Protein AF-A0A8H6ZJ06-F1 (afdb_monomer_lite)

Radius of gyration: 18.78 Å; chains: 1; bounding box: 50×50×38 Å

Organism: Pleurotus ostreatus (NCBI:txid5322)

Foldseek 3Di:
DDDDPVNVVVVVVVVVVVCVVVVVVVVVVVVVVVVCVVQCVVVVLVVLLVVVQVVDPDRDPVVSCVVSVCVN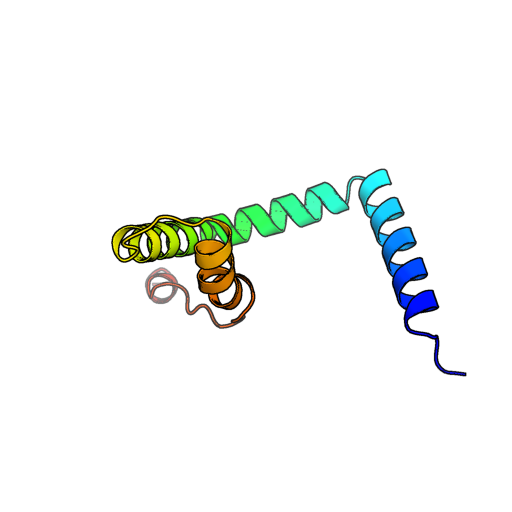PDDPPRDRPPPPVPPPD

Secondary structure (DSSP, 8-state):
-PPPHHHHHHHHHHHHHHHHHTTHHHHHHHHHHHHHHHTTHHHHHHHHHHHHHHT-SS--HHHHHHHHHHHHHS-S-----GGGGSS--

InterPro domains:
  IPR018783 Transcription factor, enhancer of yellow 2 [PF10163] (13-74)
  IPR018783 Transcription factor, enhancer of yellow 2 [PTHR12514] (6-74)
  IPR038212 Transcription factor EnY2 superfamily [G3DSA:1.10.246.140] (5-78)

Structure (mmCIF, N/CA/C/O backbone):
data_AF-A0A8H6ZJ06-F1
#
_entry.id   AF-A0A8H6ZJ06-F1
#
loop_
_atom_site.group_PDB
_atom_site.id
_atom_site.type_symbol
_atom_site.label_atom_id
_atom_site.label_alt_id
_atom_site.label_comp_id
_atom_site.label_asym_id
_atom_site.label_entity_id
_atom_site.label_seq_id
_atom_site.pdbx_PDB_ins_code
_atom_site.Cartn_x
_atom_site.Cartn_y
_atom_site.Cartn_z
_atom_site.occupancy
_atom_site.B_iso_or_equiv
_atom_site.auth_seq_id
_atom_site.auth_comp_id
_atom_site.auth_asym_id
_atom_site.auth_atom_id
_atom_site.pdbx_PDB_model_num
ATOM 1 N N . MET A 1 1 ? 34.273 8.881 -0.786 1.00 53.84 1 MET A N 1
ATOM 2 C CA . MET A 1 1 ? 33.303 9.945 -0.454 1.00 53.84 1 MET A CA 1
ATOM 3 C C . MET A 1 1 ? 31.941 9.271 -0.374 1.00 53.84 1 MET A C 1
ATOM 5 O O . MET A 1 1 ? 31.591 8.624 -1.355 1.00 53.84 1 MET A O 1
ATOM 9 N N . PRO A 1 2 ? 31.244 9.262 0.773 1.00 63.62 2 PRO A N 1
ATOM 10 C CA . PRO A 1 2 ? 29.899 8.700 0.830 1.00 63.62 2 PRO A CA 1
ATOM 11 C C . PRO A 1 2 ? 28.951 9.596 0.026 1.00 63.62 2 PRO A C 1
ATOM 13 O O . PRO A 1 2 ? 29.029 10.818 0.135 1.00 63.62 2 PRO A O 1
ATOM 16 N N . LEU A 1 3 ? 28.099 8.983 -0.795 1.00 67.62 3 LEU A N 1
ATOM 17 C CA . LEU A 1 3 ? 27.029 9.681 -1.511 1.00 67.62 3 LEU A CA 1
ATOM 18 C C . LEU A 1 3 ? 26.126 10.386 -0.493 1.00 67.62 3 LEU A C 1
ATOM 20 O O . LEU A 1 3 ? 25.793 9.803 0.546 1.00 67.62 3 LEU A O 1
ATOM 24 N N . SER A 1 4 ? 25.754 11.638 -0.762 1.00 81.62 4 SER A N 1
ATOM 25 C CA . SER A 1 4 ? 24.836 12.356 0.118 1.00 81.62 4 SER A CA 1
ATOM 26 C C . SER A 1 4 ? 23.430 11.743 0.023 1.00 81.62 4 SER A C 1
ATOM 28 O O . SER A 1 4 ? 23.081 11.078 -0.955 1.00 81.62 4 SER A O 1
ATOM 30 N N . LYS A 1 5 ? 22.589 11.951 1.044 1.00 78.19 5 LYS A N 1
ATOM 31 C CA . LYS A 1 5 ? 21.181 11.510 0.992 1.00 78.19 5 LYS A CA 1
ATOM 32 C C . LYS A 1 5 ? 20.427 12.130 -0.190 1.00 78.19 5 LYS A C 1
ATOM 34 O O . LYS A 1 5 ? 19.531 11.494 -0.731 1.00 78.19 5 LYS A O 1
ATOM 39 N N . GLU A 1 6 ? 20.790 13.346 -0.582 1.00 81.06 6 GLU A N 1
ATOM 40 C CA . GLU A 1 6 ? 20.184 14.049 -1.714 1.00 81.06 6 GLU A CA 1
ATOM 41 C C . GLU A 1 6 ? 20.568 13.391 -3.043 1.00 81.06 6 GLU A C 1
ATOM 43 O O . GLU A 1 6 ? 19.691 13.126 -3.864 1.00 81.06 6 GLU A O 1
ATOM 48 N N . ASP A 1 7 ? 21.833 12.997 -3.208 1.00 84.25 7 ASP A N 1
ATOM 49 C CA . ASP A 1 7 ? 22.287 12.256 -4.395 1.00 84.25 7 ASP A CA 1
ATOM 50 C C . ASP A 1 7 ? 21.587 10.894 -4.504 1.00 84.25 7 ASP A C 1
ATOM 52 O O . ASP A 1 7 ? 21.146 10.491 -5.579 1.00 84.25 7 ASP A O 1
ATOM 56 N N . MET A 1 8 ? 21.416 10.201 -3.373 1.00 83.06 8 MET A N 1
ATOM 57 C CA . MET A 1 8 ? 20.691 8.928 -3.317 1.00 83.06 8 MET A CA 1
ATOM 58 C C . MET A 1 8 ? 19.209 9.081 -3.677 1.00 83.06 8 MET A C 1
ATOM 60 O O . MET A 1 8 ? 18.663 8.234 -4.383 1.00 83.06 8 MET A O 1
ATOM 64 N N . ASN A 1 9 ? 18.558 10.156 -3.226 1.00 86.19 9 ASN A N 1
ATOM 65 C CA . ASN A 1 9 ? 17.161 10.435 -3.562 1.00 86.19 9 ASN A CA 1
ATOM 66 C C . ASN A 1 9 ? 16.996 10.766 -5.050 1.00 86.19 9 ASN A C 1
ATOM 68 O O . ASN A 1 9 ? 16.051 10.292 -5.679 1.00 86.19 9 ASN A O 1
ATOM 72 N N . SER A 1 10 ? 17.930 11.535 -5.611 1.00 85.62 10 SER A N 1
ATOM 73 C CA . SER A 1 10 ? 17.972 11.863 -7.042 1.00 85.62 10 SER A CA 1
ATOM 74 C C . SER A 1 10 ? 18.106 10.595 -7.884 1.00 85.62 10 SER A C 1
ATOM 76 O O . SER A 1 10 ? 17.306 10.351 -8.784 1.00 85.62 10 SER A O 1
ATOM 78 N N . LEU A 1 11 ? 19.058 9.730 -7.520 1.00 87.19 11 LEU A N 1
ATOM 79 C CA . LEU A 1 11 ? 19.288 8.457 -8.196 1.00 87.19 11 LEU A CA 1
ATOM 80 C C . LEU A 1 11 ? 18.074 7.522 -8.090 1.00 87.19 11 LEU A C 1
ATOM 82 O O . LEU A 1 11 ? 17.718 6.846 -9.055 1.00 87.19 11 LEU A O 1
ATOM 86 N N . TYR A 1 12 ? 17.416 7.494 -6.930 1.00 85.50 12 TYR A N 1
ATOM 87 C CA . TYR A 1 12 ? 16.193 6.723 -6.730 1.00 85.50 12 TYR A CA 1
ATOM 88 C C . TYR A 1 12 ? 15.050 7.225 -7.620 1.00 85.50 12 TYR A C 1
ATOM 90 O O . TYR A 1 12 ? 14.366 6.420 -8.251 1.00 85.50 12 TYR A O 1
ATOM 98 N N . ALA A 1 13 ? 14.866 8.544 -7.719 1.00 88.50 13 ALA A N 1
ATOM 99 C CA . ALA A 1 13 ? 13.849 9.142 -8.578 1.00 88.50 13 ALA A CA 1
ATOM 100 C C . ALA A 1 13 ? 14.103 8.842 -10.064 1.00 88.50 13 ALA A C 1
ATOM 102 O O . ALA A 1 13 ? 13.177 8.472 -10.783 1.00 88.50 13 ALA A O 1
ATOM 103 N N . GLU A 1 14 ? 15.354 8.930 -10.519 1.00 90.50 14 GLU A N 1
ATOM 104 C CA . GLU A 1 14 ? 15.725 8.574 -11.893 1.00 90.50 14 GLU A CA 1
ATOM 105 C C . GLU A 1 14 ? 15.479 7.095 -12.198 1.00 90.50 14 GLU A C 1
ATOM 107 O O . GLU A 1 14 ? 14.959 6.757 -13.263 1.00 90.50 14 GLU A O 1
ATOM 112 N N . LEU A 1 15 ? 15.819 6.204 -11.263 1.00 88.88 15 LEU A N 1
ATOM 113 C CA . LEU A 1 15 ? 15.559 4.775 -11.409 1.00 88.88 15 LEU A CA 1
ATOM 114 C C . LEU A 1 15 ? 14.057 4.489 -11.493 1.00 88.88 15 LEU A C 1
ATOM 116 O O . LEU A 1 15 ? 13.632 3.737 -12.369 1.00 88.88 15 LEU A O 1
ATOM 120 N N . LEU A 1 16 ? 13.257 5.100 -10.615 1.00 86.44 16 LEU A N 1
ATOM 121 C CA . LEU A 1 16 ? 11.803 4.962 -10.655 1.00 86.44 16 LEU A CA 1
ATOM 122 C C . LEU A 1 16 ? 11.225 5.469 -11.974 1.00 86.44 16 LEU A C 1
ATOM 124 O O . LEU A 1 16 ? 10.424 4.762 -12.573 1.00 86.44 16 LEU A O 1
ATOM 128 N N . ASN A 1 17 ? 11.660 6.634 -12.460 1.00 89.88 17 ASN A N 1
ATOM 129 C CA . ASN A 1 17 ? 11.202 7.163 -13.745 1.00 89.88 17 ASN A CA 1
ATOM 130 C C . ASN A 1 17 ? 11.486 6.182 -14.884 1.00 89.88 17 ASN A C 1
ATOM 132 O O . ASN A 1 17 ? 10.589 5.886 -15.666 1.00 89.88 17 ASN A O 1
ATOM 136 N N . ARG A 1 18 ? 12.682 5.584 -14.926 1.00 91.19 18 ARG A N 1
ATOM 137 C CA . ARG A 1 18 ? 13.012 4.563 -15.934 1.00 91.19 18 ARG A CA 1
ATOM 138 C C . ARG A 1 18 ? 12.155 3.304 -15.808 1.00 91.19 18 ARG A C 1
ATOM 140 O O . ARG A 1 18 ? 11.772 2.738 -16.825 1.00 91.19 18 ARG A O 1
ATOM 147 N N . LEU A 1 19 ? 11.864 2.858 -14.584 1.00 86.88 19 LEU A N 1
ATOM 148 C CA . LEU A 1 19 ? 10.988 1.705 -14.340 1.00 86.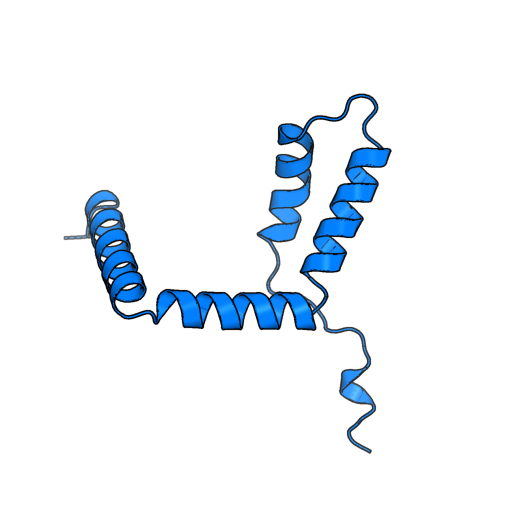88 19 LEU A CA 1
ATOM 149 C C . LEU A 1 19 ? 9.536 1.987 -14.745 1.00 86.88 19 LEU A C 1
ATOM 151 O O . LEU A 1 19 ? 8.837 1.079 -15.188 1.00 86.88 19 LEU A O 1
ATOM 155 N N . VAL A 1 20 ? 9.079 3.229 -14.584 1.00 90.31 20 VAL A N 1
ATOM 156 C CA . VAL A 1 20 ? 7.758 3.676 -15.037 1.00 90.31 20 VAL A CA 1
ATOM 157 C C . VAL A 1 20 ? 7.720 3.741 -16.562 1.00 90.31 20 VAL A C 1
ATOM 159 O O . VAL A 1 20 ? 6.818 3.174 -17.167 1.00 90.31 20 VAL A O 1
ATOM 162 N N . GLU A 1 21 ? 8.720 4.359 -17.193 1.00 91.12 21 GLU A N 1
ATOM 163 C CA . GLU A 1 21 ? 8.826 4.460 -18.654 1.00 91.12 21 GLU A CA 1
ATOM 164 C C . GLU A 1 21 ? 8.919 3.089 -19.338 1.00 91.12 21 GLU A C 1
ATOM 166 O O . GLU A 1 21 ? 8.366 2.904 -20.421 1.00 91.12 21 GLU A O 1
ATOM 171 N N . SER A 1 22 ? 9.584 2.113 -18.711 1.00 90.19 22 SER A N 1
ATOM 172 C CA . SER A 1 22 ? 9.672 0.745 -19.231 1.00 90.19 22 SER A CA 1
ATOM 173 C C . SER A 1 22 ? 8.431 -0.111 -18.954 1.00 90.19 22 SER A C 1
ATOM 175 O O . SER A 1 22 ? 8.333 -1.216 -19.486 1.00 90.19 22 SER A O 1
ATOM 177 N N . GLY A 1 23 ? 7.500 0.355 -18.113 1.00 87.69 23 GLY A N 1
ATOM 178 C CA . GLY A 1 23 ? 6.333 -0.410 -17.656 1.00 87.69 23 GLY A CA 1
ATOM 179 C C . GLY A 1 23 ? 6.650 -1.512 -16.633 1.00 87.69 23 GLY A C 1
ATOM 180 O O . GLY A 1 23 ? 5.742 -2.173 -16.124 1.00 87.69 23 GLY A O 1
ATOM 181 N N . GLU A 1 24 ? 7.922 -1.708 -16.271 1.00 87.81 24 GLU A N 1
ATOM 182 C CA . GLU A 1 24 ? 8.325 -2.686 -15.251 1.00 87.81 24 GLU A CA 1
ATOM 183 C C . GLU A 1 24 ? 7.795 -2.304 -13.864 1.00 87.81 24 GLU A C 1
ATOM 185 O O . GLU A 1 24 ? 7.476 -3.175 -13.054 1.00 87.81 24 GLU A O 1
ATOM 190 N N . TRP A 1 25 ? 7.633 -1.007 -13.596 1.00 87.50 25 TRP A N 1
ATOM 191 C CA . TRP A 1 25 ? 7.005 -0.523 -12.370 1.00 87.50 25 TRP A CA 1
ATOM 192 C C . TRP A 1 25 ? 5.569 -1.030 -12.217 1.00 87.50 25 TRP A C 1
ATOM 194 O O . TRP A 1 25 ? 5.210 -1.542 -11.154 1.00 87.50 25 TRP A O 1
ATOM 204 N N . ASP A 1 26 ? 4.766 -0.959 -13.280 1.00 87.06 26 ASP A N 1
ATOM 205 C CA . ASP A 1 26 ? 3.386 -1.447 -13.259 1.00 87.06 26 ASP A CA 1
ATOM 206 C C . ASP A 1 26 ? 3.339 -2.960 -13.048 1.00 87.06 26 ASP A C 1
ATOM 208 O O . ASP A 1 26 ? 2.495 -3.463 -12.306 1.00 87.06 26 ASP A O 1
ATOM 212 N N . ARG A 1 27 ? 4.300 -3.695 -13.619 1.00 88.25 27 ARG A N 1
ATOM 213 C CA . ARG A 1 27 ? 4.442 -5.137 -13.399 1.00 88.25 27 ARG A CA 1
ATOM 214 C C . ARG A 1 27 ? 4.793 -5.467 -11.948 1.00 88.25 27 ARG A C 1
ATOM 216 O O . ARG A 1 27 ? 4.162 -6.342 -11.355 1.00 88.25 27 ARG A O 1
ATOM 223 N N . ILE A 1 28 ? 5.772 -4.774 -11.364 1.00 85.19 28 ILE A N 1
ATOM 224 C CA . ILE A 1 28 ? 6.161 -4.941 -9.955 1.00 85.19 28 ILE A CA 1
ATOM 225 C C . ILE A 1 28 ? 4.969 -4.632 -9.048 1.00 85.19 28 ILE A C 1
ATOM 227 O O . ILE A 1 28 ? 4.662 -5.409 -8.141 1.00 85.19 28 ILE A O 1
ATOM 231 N N . LYS A 1 29 ? 4.264 -3.533 -9.326 1.00 82.81 29 LYS A N 1
ATOM 232 C CA . LYS A 1 29 ? 3.069 -3.126 -8.591 1.00 82.81 29 LYS A CA 1
ATOM 233 C C . LYS A 1 29 ? 1.961 -4.172 -8.695 1.00 82.81 29 LYS A C 1
ATOM 235 O O . LYS A 1 29 ? 1.406 -4.548 -7.669 1.00 82.81 29 LYS A O 1
ATOM 240 N N . ALA A 1 30 ? 1.683 -4.696 -9.886 1.00 84.69 30 ALA A N 1
ATOM 241 C CA . ALA A 1 30 ? 0.665 -5.724 -10.087 1.00 84.69 30 ALA A CA 1
ATOM 242 C C . ALA A 1 30 ? 0.992 -7.022 -9.331 1.00 84.69 30 ALA A C 1
ATOM 244 O O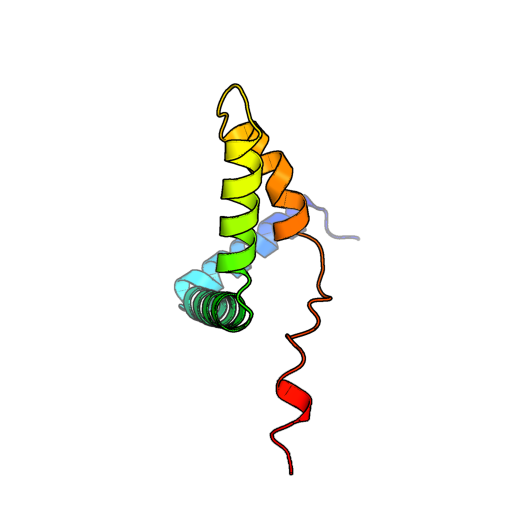 . ALA A 1 30 ? 0.120 -7.589 -8.678 1.00 84.69 30 ALA A O 1
ATOM 245 N N . VAL A 1 31 ? 2.251 -7.473 -9.360 1.00 85.38 31 VAL A N 1
ATOM 246 C CA . VAL A 1 31 ? 2.691 -8.658 -8.601 1.00 85.38 31 VAL A CA 1
ATOM 247 C C . VAL A 1 31 ? 2.567 -8.424 -7.097 1.00 85.38 31 VAL A C 1
ATOM 249 O O . VAL A 1 31 ? 2.117 -9.309 -6.370 1.00 85.38 31 VAL A O 1
ATOM 252 N N . LEU A 1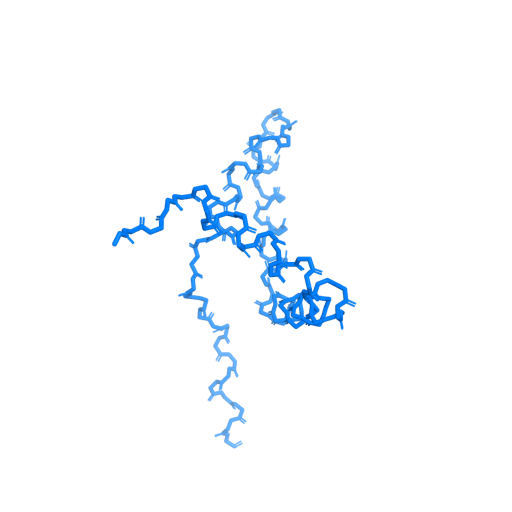 32 ? 2.948 -7.238 -6.619 1.00 81.50 32 LEU A N 1
ATOM 253 C CA . LEU A 1 32 ? 2.787 -6.872 -5.218 1.00 81.50 32 LEU A CA 1
ATOM 254 C C . LEU A 1 32 ? 1.305 -6.867 -4.823 1.00 81.50 32 LEU A C 1
ATOM 256 O O . LEU A 1 32 ? 0.936 -7.487 -3.831 1.00 81.50 32 LEU A O 1
ATOM 260 N N . GLU A 1 33 ? 0.446 -6.227 -5.612 1.00 79.75 33 GLU A N 1
ATOM 261 C CA . GLU A 1 33 ? -0.995 -6.182 -5.364 1.00 79.75 33 GLU A CA 1
ATOM 262 C C . GLU A 1 33 ? -1.639 -7.569 -5.382 1.00 79.75 33 GLU A C 1
ATOM 264 O O . GLU A 1 33 ? -2.489 -7.839 -4.534 1.00 79.75 33 GLU A O 1
ATOM 269 N N . ALA A 1 34 ? -1.225 -8.446 -6.301 1.00 79.94 34 ALA A N 1
ATOM 270 C CA . ALA A 1 34 ? -1.682 -9.829 -6.361 1.00 79.94 34 ALA A CA 1
ATOM 271 C C . ALA A 1 34 ? -1.299 -10.589 -5.086 1.00 79.94 34 ALA A C 1
ATOM 273 O O . ALA A 1 34 ? -2.171 -11.150 -4.429 1.00 79.94 34 ALA A O 1
ATOM 274 N N . LYS A 1 35 ? -0.037 -10.509 -4.649 1.00 79.38 35 LYS A N 1
ATOM 275 C CA . LYS A 1 35 ? 0.412 -11.159 -3.406 1.00 79.38 35 LYS A CA 1
ATOM 276 C C . LYS A 1 35 ? -0.288 -10.610 -2.163 1.00 79.38 35 LYS A C 1
ATOM 278 O O . LYS A 1 35 ? -0.643 -11.366 -1.259 1.00 79.38 35 LYS A O 1
ATOM 283 N N . LEU A 1 36 ? -0.512 -9.298 -2.098 1.00 77.81 36 LEU A N 1
ATOM 284 C CA . LEU A 1 36 ? -1.259 -8.677 -0.998 1.00 77.81 36 LEU A CA 1
ATOM 285 C C . LEU A 1 36 ? -2.740 -9.091 -1.003 1.00 77.81 36 LEU A C 1
ATOM 287 O O . LEU A 1 36 ? -3.351 -9.200 0.058 1.00 77.81 36 LEU A O 1
ATOM 291 N N . ASN A 1 37 ? -3.326 -9.341 -2.175 1.00 77.69 37 ASN A N 1
ATOM 292 C CA . ASN A 1 37 ? -4.675 -9.895 -2.278 1.00 77.69 37 ASN A CA 1
ATOM 293 C C . ASN A 1 37 ? -4.712 -11.362 -1.828 1.00 77.69 37 ASN A C 1
ATOM 295 O O . ASN A 1 37 ? -5.531 -11.715 -0.988 1.00 77.69 37 ASN A O 1
ATOM 299 N N . GLU A 1 38 ? -3.817 -12.204 -2.350 1.00 76.38 38 GLU A N 1
ATOM 300 C CA . GLU A 1 38 ? -3.755 -13.646 -2.057 1.00 76.38 38 GLU A CA 1
ATOM 301 C C . GLU A 1 38 ? -3.528 -13.936 -0.571 1.00 76.38 38 GLU A C 1
ATOM 303 O O . GLU A 1 38 ? -4.081 -14.880 -0.015 1.00 76.38 38 GLU A O 1
ATOM 308 N N . THR A 1 39 ? -2.740 -13.098 0.100 1.00 77.50 39 THR A N 1
ATOM 309 C CA . THR A 1 39 ? -2.499 -13.207 1.547 1.00 77.50 39 THR A CA 1
ATOM 310 C C . THR A 1 39 ? -3.670 -12.703 2.397 1.00 77.50 39 THR A C 1
ATOM 312 O O . THR A 1 39 ? -3.630 -12.812 3.622 1.00 77.50 39 THR A O 1
ATOM 315 N N . GLY A 1 40 ? -4.713 -12.134 1.783 1.00 77.00 40 GLY A N 1
ATOM 316 C CA . GLY A 1 40 ? -5.819 -11.489 2.492 1.00 77.00 40 GLY A CA 1
ATOM 317 C C . GLY A 1 40 ? -5.401 -10.203 3.212 1.00 77.00 40 GLY A C 1
ATOM 318 O O . GLY A 1 40 ? -6.130 -9.713 4.073 1.00 77.00 40 GLY A O 1
ATOM 319 N N . TRP A 1 41 ? -4.231 -9.642 2.884 1.00 79.50 41 TRP A N 1
ATOM 320 C CA . TRP A 1 41 ? -3.701 -8.448 3.543 1.00 79.50 41 TRP A CA 1
ATOM 321 C C . TRP A 1 41 ? -4.620 -7.243 3.335 1.00 79.50 41 TRP A C 1
ATOM 323 O O . TRP A 1 41 ? -4.908 -6.518 4.288 1.00 79.50 41 TRP A O 1
ATOM 333 N N . LYS A 1 42 ? -5.153 -7.053 2.117 1.00 76.81 42 LYS A N 1
ATOM 334 C CA . LYS A 1 42 ? -6.090 -5.946 1.847 1.00 76.81 42 LYS A CA 1
ATOM 335 C C . LYS A 1 42 ? -7.356 -6.050 2.697 1.00 76.81 42 LYS A C 1
ATOM 337 O O . LYS A 1 42 ? -7.828 -5.032 3.203 1.00 76.81 42 LYS A O 1
ATOM 342 N N . ASP A 1 43 ? -7.875 -7.261 2.882 1.00 79.56 43 ASP A N 1
ATOM 343 C CA . ASP A 1 43 ? -9.067 -7.495 3.695 1.00 79.56 43 ASP A CA 1
ATOM 344 C C . ASP A 1 43 ? -8.783 -7.271 5.182 1.00 79.56 43 ASP A C 1
ATOM 346 O O . ASP A 1 43 ? -9.541 -6.572 5.847 1.00 79.56 43 ASP A O 1
ATOM 350 N N . GLN A 1 44 ? -7.639 -7.739 5.687 1.00 79.69 44 GLN A N 1
ATOM 351 C CA . GLN A 1 44 ? -7.221 -7.503 7.074 1.00 79.69 44 GLN A CA 1
ATOM 352 C C . GLN A 1 44 ? -7.058 -6.014 7.387 1.00 79.69 44 GLN A C 1
ATOM 354 O O . GLN A 1 44 ? -7.576 -5.537 8.396 1.00 79.69 44 GLN A O 1
ATOM 359 N N . VAL A 1 45 ? -6.375 -5.263 6.516 1.00 82.44 45 VAL A N 1
ATOM 360 C CA . VAL A 1 45 ? -6.201 -3.812 6.677 1.00 82.44 45 VAL A CA 1
ATOM 361 C C . VAL A 1 45 ? -7.558 -3.108 6.653 1.00 82.44 45 VAL A C 1
ATOM 363 O O . VAL A 1 45 ? -7.822 -2.238 7.482 1.00 82.44 45 VAL A O 1
ATOM 366 N N . LYS A 1 46 ? -8.453 -3.512 5.746 1.00 83.81 46 LYS A N 1
ATOM 367 C CA . LYS A 1 46 ? -9.809 -2.962 5.643 1.00 83.81 46 LYS A CA 1
ATOM 368 C C . LYS A 1 46 ? -10.656 -3.267 6.877 1.00 83.81 46 LYS A C 1
ATOM 370 O O . LYS A 1 46 ? -11.398 -2.397 7.330 1.00 83.81 46 LYS A O 1
ATOM 375 N N . ASP A 1 47 ? -10.576 -4.473 7.417 1.00 83.94 47 ASP A N 1
ATOM 376 C CA . ASP A 1 47 ? -11.367 -4.867 8.580 1.00 83.94 47 ASP A CA 1
ATOM 377 C C . ASP A 1 47 ? -10.854 -4.209 9.861 1.00 83.94 47 ASP A C 1
ATOM 379 O O . ASP A 1 47 ? -11.657 -3.702 10.644 1.00 83.94 47 ASP A O 1
ATOM 383 N N . GLN A 1 48 ? -9.536 -4.073 10.016 1.00 81.88 48 GLN A N 1
ATOM 384 C CA . GLN A 1 48 ? -8.957 -3.250 11.078 1.00 81.88 48 GLN A CA 1
ATOM 385 C C . GLN A 1 48 ? -9.370 -1.783 10.951 1.00 81.88 48 GLN A C 1
ATOM 387 O O . GLN A 1 48 ? -9.713 -1.158 11.953 1.00 81.88 48 GLN A O 1
ATOM 392 N N . ALA A 1 49 ? -9.394 -1.238 9.731 1.00 85.06 49 ALA A N 1
ATOM 393 C CA . ALA A 1 49 ? -9.847 0.127 9.494 1.00 85.06 49 ALA A CA 1
ATOM 394 C C . ALA A 1 49 ? -11.303 0.330 9.921 1.00 85.06 49 ALA A C 1
ATOM 396 O O . ALA A 1 49 ? -11.624 1.305 10.597 1.00 85.06 49 ALA A O 1
ATOM 397 N N . LYS A 1 50 ? -12.188 -0.606 9.563 1.00 86.25 50 LYS A N 1
ATOM 398 C CA . LYS A 1 50 ? -13.596 -0.558 9.972 1.00 86.25 50 LYS A CA 1
ATOM 399 C C . LYS A 1 50 ? -13.747 -0.648 11.485 1.00 86.25 50 LYS A C 1
ATOM 401 O O . LYS A 1 50 ? -14.560 0.081 12.039 1.00 86.25 50 LYS A O 1
ATOM 406 N N . GLU A 1 51 ? -12.998 -1.530 12.140 1.00 85.75 51 GLU A N 1
ATOM 407 C CA . GLU A 1 51 ? -13.079 -1.688 13.592 1.00 85.75 51 GLU A CA 1
ATOM 408 C C . GLU A 1 51 ? -12.607 -0.422 14.314 1.00 85.75 51 GLU A C 1
ATOM 410 O O . GLU A 1 51 ? -13.302 0.090 15.186 1.00 85.75 51 GLU A O 1
ATOM 415 N N . GLN A 1 52 ? -11.489 0.164 13.879 1.00 83.62 52 GLN A N 1
ATOM 416 C CA . GLN A 1 52 ? -11.004 1.432 14.427 1.00 83.62 52 GLN A CA 1
ATOM 417 C C . GLN A 1 52 ? -11.985 2.581 14.172 1.00 83.62 52 GLN A C 1
ATOM 419 O O . GLN A 1 52 ? -12.234 3.371 15.076 1.00 83.62 52 GLN A O 1
ATOM 424 N N . ALA A 1 53 ? -12.587 2.650 12.981 1.00 85.31 53 ALA A N 1
ATOM 425 C CA . ALA A 1 53 ? -13.597 3.654 12.654 1.00 85.31 53 ALA A CA 1
ATOM 426 C C . ALA A 1 53 ? -14.874 3.509 13.498 1.00 85.31 53 ALA A C 1
ATOM 428 O O . ALA A 1 53 ? -15.479 4.512 13.854 1.00 85.31 53 ALA A O 1
ATOM 429 N N . ARG A 1 54 ? -15.281 2.280 13.848 1.00 86.00 54 ARG A N 1
ATOM 430 C CA . ARG A 1 54 ? -16.431 2.025 14.737 1.00 86.00 54 ARG A CA 1
ATOM 431 C C . ARG A 1 54 ? -16.171 2.431 16.181 1.00 86.00 54 ARG A C 1
ATOM 433 O O . ARG A 1 54 ? -17.105 2.804 16.879 1.00 86.00 54 ARG A O 1
ATOM 440 N N . GLN A 1 55 ? -14.924 2.323 16.625 1.00 82.75 55 GLN A N 1
ATOM 441 C CA . GLN A 1 55 ? -14.503 2.723 17.968 1.00 82.75 55 GLN A CA 1
ATOM 442 C C . GLN A 1 55 ? -14.196 4.224 18.074 1.00 82.75 55 GLN A C 1
ATOM 444 O O . GLN A 1 55 ? -13.915 4.718 19.164 1.00 82.75 55 GLN A O 1
ATOM 449 N N . MET A 1 56 ? -14.220 4.953 16.956 1.00 83.62 56 MET A N 1
ATOM 450 C CA . MET A 1 56 ? -14.054 6.400 16.932 1.00 83.62 56 MET A CA 1
ATOM 451 C C . MET A 1 56 ? -15.397 7.088 17.147 1.00 83.62 56 MET A C 1
ATOM 453 O O . MET A 1 56 ? -16.340 6.870 16.394 1.00 83.62 56 MET A O 1
ATOM 457 N N . GLU A 1 57 ? -15.453 7.943 18.164 1.00 76.12 57 GLU A N 1
ATOM 458 C CA . GLU A 1 57 ? -16.617 8.785 18.453 1.00 76.12 57 GLU A CA 1
ATOM 459 C C . GLU A 1 57 ? -16.781 9.877 17.377 1.00 76.12 57 GLU A C 1
ATOM 461 O O . GLU A 1 57 ? -17.879 10.072 16.863 1.00 76.12 57 GLU A O 1
ATOM 466 N N . ASP A 1 58 ? -15.661 10.471 16.938 1.00 82.81 58 ASP A N 1
ATOM 467 C CA . ASP A 1 58 ? -15.565 11.359 15.774 1.00 82.81 58 ASP A CA 1
ATOM 468 C C . ASP A 1 58 ? -14.666 10.743 14.692 1.00 82.81 58 ASP A C 1
ATOM 470 O O . ASP A 1 58 ? -13.465 10.510 14.886 1.00 82.81 58 ASP A O 1
ATOM 474 N N . LEU A 1 59 ? -15.242 10.482 13.517 1.00 79.69 59 LEU A N 1
ATOM 475 C CA . LEU A 1 59 ? -14.532 9.856 12.406 1.00 79.69 59 LEU A CA 1
ATOM 476 C C . LEU A 1 59 ? -13.539 10.837 11.765 1.00 79.69 59 LEU A C 1
ATOM 478 O O . LEU A 1 59 ? -13.929 11.778 11.075 1.00 79.69 59 LEU A O 1
ATOM 482 N N . SER A 1 60 ? -12.243 10.566 11.924 1.00 86.31 60 SER A N 1
ATOM 483 C CA . SER A 1 60 ? -11.168 11.323 11.277 1.00 86.31 60 SER A CA 1
ATOM 484 C C . SER A 1 60 ? -10.278 10.412 10.442 1.00 86.31 60 SER A C 1
ATOM 486 O O . SER A 1 60 ? -9.664 9.475 10.955 1.00 86.31 60 SER A O 1
ATOM 488 N N . PHE A 1 61 ? -10.171 10.722 9.147 1.00 84.75 61 PHE A N 1
ATOM 489 C CA . PHE A 1 61 ? -9.340 9.965 8.213 1.00 84.75 61 PHE A CA 1
ATOM 490 C C . PHE A 1 61 ? -7.862 9.977 8.612 1.00 84.75 61 PHE A C 1
ATOM 492 O O . PHE A 1 61 ? -7.216 8.938 8.564 1.00 84.75 61 PHE A O 1
ATOM 499 N N . GLN A 1 62 ? -7.339 11.127 9.047 1.00 84.81 62 GLN A N 1
ATOM 500 C CA . GLN A 1 62 ? -5.927 11.256 9.409 1.00 84.81 62 GLN A CA 1
ATOM 501 C C . GLN A 1 62 ? -5.583 10.371 10.612 1.00 84.81 62 GLN A C 1
ATOM 503 O O . GLN A 1 62 ? -4.629 9.603 10.566 1.00 84.81 62 GLN A O 1
ATOM 508 N N . VAL A 1 63 ? -6.419 10.409 11.653 1.00 82.88 63 VAL A N 1
ATOM 509 C CA . VAL A 1 63 ? -6.224 9.593 12.859 1.00 82.88 63 VAL A CA 1
ATOM 510 C C . VAL A 1 63 ? -6.386 8.105 12.542 1.00 82.88 63 VAL A C 1
ATOM 512 O O . VAL A 1 63 ? -5.660 7.269 13.076 1.00 82.88 63 VAL A O 1
ATOM 515 N N . LEU A 1 64 ? -7.324 7.760 11.658 1.00 83.75 64 LEU A N 1
ATOM 516 C CA . LEU A 1 64 ? -7.524 6.388 11.212 1.00 83.75 64 LEU A CA 1
ATOM 517 C C . LEU A 1 64 ? -6.307 5.878 10.423 1.00 83.75 64 LEU A C 1
ATOM 519 O O . LEU A 1 64 ? -5.820 4.780 10.690 1.00 83.75 64 LEU A O 1
ATOM 523 N N . LEU A 1 65 ? -5.779 6.690 9.504 1.00 82.25 65 LEU A N 1
ATOM 524 C CA . LEU A 1 65 ? -4.581 6.379 8.730 1.00 82.25 65 LEU A CA 1
ATOM 525 C C . LEU A 1 65 ? -3.369 6.189 9.644 1.00 82.25 65 LEU A C 1
ATOM 527 O O . LEU A 1 65 ? -2.691 5.175 9.525 1.00 82.25 65 LEU A O 1
ATOM 531 N N . ASP A 1 66 ? -3.137 7.096 10.592 1.00 83.88 66 ASP A N 1
ATOM 532 C CA . ASP A 1 66 ? -2.007 7.013 11.525 1.00 83.88 66 ASP A CA 1
ATOM 533 C C . ASP A 1 66 ? -2.068 5.760 12.415 1.00 83.88 66 ASP A C 1
ATOM 535 O O . ASP A 1 66 ? -1.032 5.200 12.773 1.00 83.88 66 ASP A O 1
ATOM 539 N N . LYS A 1 67 ? -3.274 5.268 12.728 1.00 79.50 67 LYS A N 1
ATOM 540 C CA . LYS A 1 67 ? -3.476 4.017 13.476 1.00 79.50 67 LYS A CA 1
ATOM 541 C C . LYS A 1 67 ? -3.272 2.758 12.632 1.00 79.50 67 LYS A C 1
ATOM 543 O O . LYS A 1 67 ? -2.781 1.759 13.150 1.00 79.50 67 LYS A O 1
ATOM 548 N N . ILE A 1 68 ? -3.662 2.779 11.358 1.00 81.12 68 ILE A N 1
ATOM 549 C CA . ILE A 1 68 ? -3.563 1.617 10.456 1.00 81.12 68 ILE A CA 1
ATOM 550 C C . ILE A 1 68 ? -2.165 1.499 9.844 1.00 81.12 68 ILE A C 1
ATOM 552 O O . ILE A 1 68 ? -1.683 0.393 9.605 1.00 81.12 68 ILE A O 1
ATOM 556 N N . LYS A 1 69 ? -1.506 2.633 9.592 1.00 78.50 69 LYS A N 1
ATOM 557 C CA . LYS A 1 69 ? -0.217 2.729 8.905 1.00 78.50 69 LYS A CA 1
ATOM 558 C C . LYS A 1 69 ? 0.865 1.814 9.506 1.00 78.50 69 LYS A C 1
ATOM 560 O O . LYS A 1 69 ? 1.472 1.088 8.728 1.00 78.50 69 LYS A O 1
ATOM 565 N N . PRO A 1 70 ? 1.055 1.707 10.836 1.00 74.06 70 PRO A N 1
ATOM 566 C CA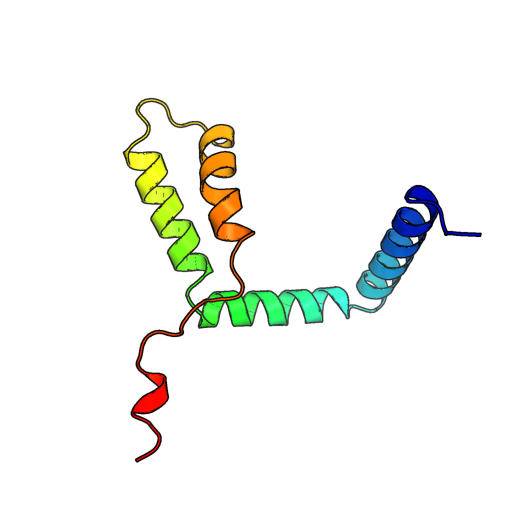 . PRO A 1 70 ? 2.013 0.762 11.416 1.00 74.06 70 PRO A CA 1
ATOM 567 C C . PRO A 1 70 ? 1.706 -0.707 11.092 1.00 74.06 70 PRO A C 1
ATOM 569 O O . PRO A 1 70 ? 2.627 -1.494 10.883 1.00 74.06 70 PRO A O 1
ATOM 572 N N . THR A 1 71 ? 0.427 -1.084 11.012 1.00 69.31 71 THR A N 1
ATOM 573 C CA . THR A 1 71 ? 0.016 -2.447 10.639 1.00 69.31 71 THR A CA 1
ATOM 574 C C . THR A 1 71 ? 0.177 -2.699 9.142 1.00 69.31 71 THR A C 1
ATOM 576 O O . THR A 1 71 ? 0.549 -3.798 8.735 1.00 69.31 71 THR A O 1
ATOM 579 N N . ALA A 1 72 ? -0.065 -1.676 8.321 1.00 71.62 72 ALA A N 1
ATOM 580 C CA . ALA A 1 72 ? 0.145 -1.739 6.881 1.00 71.62 72 ALA A CA 1
ATOM 581 C C . ALA A 1 72 ? 1.642 -1.778 6.508 1.00 71.62 72 ALA A C 1
ATOM 583 O O . ALA A 1 72 ? 2.018 -2.479 5.572 1.00 71.62 72 ALA A O 1
ATOM 584 N N . GLU A 1 73 ? 2.499 -1.067 7.247 1.00 72.00 73 GLU A N 1
ATOM 585 C CA . GLU A 1 73 ? 3.928 -0.894 6.945 1.00 72.00 73 GLU A CA 1
ATOM 586 C C . GLU A 1 73 ? 4.853 -1.876 7.696 1.00 72.00 73 GLU 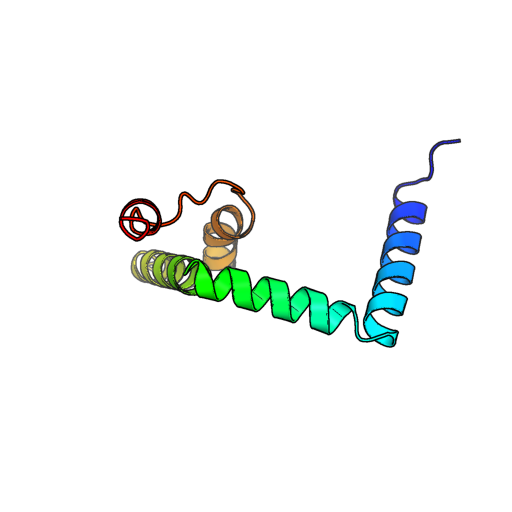A C 1
ATOM 588 O O . GLU A 1 73 ? 6.037 -1.959 7.370 1.00 72.00 73 GLU A O 1
ATOM 593 N N . GLY A 1 74 ? 4.362 -2.633 8.690 1.00 57.16 74 GLY A N 1
ATOM 594 C CA . GLY A 1 74 ? 5.241 -3.216 9.712 1.00 57.16 74 GLY A CA 1
ATOM 595 C C . GLY A 1 74 ? 4.912 -4.614 10.243 1.00 57.16 74 GLY A C 1
ATOM 596 O O . GLY A 1 74 ? 4.723 -4.765 11.448 1.00 57.16 74 GLY A O 1
ATOM 597 N N . LYS A 1 75 ? 4.973 -5.649 9.386 1.00 42.31 75 LYS A N 1
ATOM 598 C CA . LYS A 1 75 ? 5.693 -6.922 9.661 1.00 42.31 75 LYS A CA 1
ATOM 599 C C . LYS A 1 75 ? 5.795 -7.823 8.407 1.00 42.31 75 LYS A C 1
ATOM 601 O O . LYS A 1 75 ? 4.792 -8.416 8.011 1.00 42.31 75 LYS A O 1
ATOM 606 N N . PRO A 1 76 ? 7.001 -8.062 7.846 1.00 44.00 76 PRO A N 1
ATOM 607 C CA . PRO A 1 76 ? 7.293 -9.268 7.069 1.00 44.00 76 PRO A CA 1
ATOM 608 C C . PRO A 1 76 ? 7.372 -10.456 8.043 1.00 44.00 76 PRO A C 1
ATOM 610 O O . PRO A 1 76 ? 8.423 -10.807 8.567 1.00 44.00 76 PRO A O 1
ATOM 613 N N . GLY A 1 77 ? 6.207 -10.997 8.380 1.00 44.69 77 GLY A N 1
ATOM 614 C CA . GLY A 1 77 ? 6.029 -12.073 9.359 1.00 44.69 77 GLY A CA 1
ATOM 615 C C . GLY A 1 77 ? 4.600 -12.610 9.370 1.00 44.69 77 GLY A C 1
ATOM 616 O O . GLY A 1 77 ? 4.143 -13.137 10.382 1.00 44.69 77 GLY A O 1
ATOM 617 N N . PHE A 1 78 ? 3.881 -12.432 8.259 1.00 45.50 78 PHE A N 1
ATOM 618 C CA . PHE A 1 78 ? 2.586 -13.053 8.044 1.00 45.50 78 PHE A CA 1
ATOM 619 C C . PHE A 1 78 ? 2.782 -14.568 7.987 1.00 45.50 78 PHE A C 1
ATOM 621 O O . PHE A 1 78 ? 3.367 -15.099 7.044 1.00 45.50 78 PHE A O 1
ATOM 628 N N . VAL A 1 79 ? 2.327 -15.252 9.034 1.00 50.09 79 VAL A N 1
ATOM 629 C CA . VAL A 1 79 ? 2.117 -16.696 9.011 1.00 50.09 79 VAL A CA 1
ATOM 630 C C . VAL A 1 79 ? 0.880 -16.908 8.136 1.00 50.09 79 VAL A C 1
ATOM 632 O O . VAL A 1 79 ? -0.191 -16.440 8.532 1.00 50.09 79 VAL A O 1
ATOM 635 N N . PRO A 1 80 ? 0.987 -17.544 6.954 1.00 41.84 80 PRO A N 1
ATOM 636 C CA . PRO A 1 80 ? -0.201 -17.892 6.189 1.00 41.84 80 PRO A CA 1
ATOM 637 C C . PRO A 1 80 ? -1.146 -18.704 7.087 1.00 41.84 80 PRO A C 1
ATOM 639 O O . PRO A 1 80 ? -0.666 -19.518 7.889 1.00 41.84 80 PRO A O 1
ATOM 642 N N . PRO A 1 81 ? -2.475 -18.502 6.998 1.00 42.78 81 PRO A N 1
ATOM 643 C CA . PRO A 1 81 ? -3.435 -19.378 7.650 1.00 42.78 81 PRO A CA 1
ATOM 644 C C . PRO A 1 81 ? -3.043 -20.830 7.371 1.00 42.78 81 PRO A C 1
ATOM 646 O O . PRO A 1 81 ? -2.682 -21.157 6.244 1.00 42.78 81 PRO A O 1
ATOM 649 N N . ARG A 1 82 ? -3.074 -21.662 8.417 1.00 43.91 82 ARG A N 1
ATOM 650 C CA . ARG A 1 82 ? -2.606 -23.061 8.548 1.00 43.91 82 ARG A CA 1
ATOM 651 C C . ARG A 1 82 ? -2.953 -24.068 7.426 1.00 43.91 82 ARG A C 1
ATOM 653 O O . ARG A 1 82 ? -2.683 -25.249 7.598 1.00 43.91 82 ARG A O 1
ATOM 660 N N . TYR A 1 83 ? -3.531 -23.653 6.307 1.00 47.12 83 TYR A N 1
ATOM 661 C CA . TYR A 1 83 ? -3.997 -24.514 5.225 1.00 47.12 83 TYR A CA 1
ATOM 662 C C . TYR A 1 83 ? -2.896 -25.014 4.279 1.00 47.12 83 TYR A C 1
ATOM 664 O O . TYR A 1 83 ? -3.132 -25.975 3.566 1.00 47.12 83 TYR A O 1
ATOM 672 N N . VAL A 1 84 ? -1.674 -24.468 4.303 1.00 48.97 84 VAL A N 1
ATOM 673 C CA . VAL A 1 84 ? -0.609 -24.924 3.376 1.00 48.97 84 VAL A CA 1
ATOM 674 C C . VAL A 1 84 ? 0.138 -26.190 3.832 1.00 48.97 84 VAL A C 1
ATOM 676 O O . VAL A 1 84 ? 1.033 -26.649 3.132 1.00 48.97 84 VAL A O 1
ATOM 679 N N . LEU A 1 85 ? -0.192 -26.758 4.998 1.00 48.25 85 LEU A N 1
ATOM 680 C CA . LEU A 1 85 ? 0.432 -27.998 5.494 1.00 48.25 85 LEU A CA 1
ATOM 681 C C . LEU A 1 85 ? -0.401 -29.262 5.242 1.00 48.25 85 LEU A C 1
ATOM 683 O O . LEU A 1 85 ? 0.127 -30.349 5.441 1.00 48.25 85 LEU A O 1
ATOM 687 N N . ASN A 1 86 ? -1.655 -29.136 4.795 1.00 39.97 86 ASN A N 1
ATOM 688 C CA . ASN A 1 86 ? -2.551 -30.288 4.639 1.00 39.97 86 ASN A CA 1
ATOM 689 C C . ASN A 1 86 ? -2.796 -30.722 3.185 1.00 39.97 86 ASN A C 1
ATOM 691 O O . ASN A 1 86 ? -3.436 -31.745 2.991 1.00 39.97 86 ASN A O 1
ATOM 695 N N . ASP A 1 87 ? -2.261 -30.008 2.189 1.00 38.28 87 ASP A N 1
ATOM 696 C CA . ASP A 1 87 ? -2.480 -30.335 0.766 1.00 38.28 87 ASP A CA 1
ATOM 697 C C . ASP A 1 87 ? -1.249 -30.987 0.092 1.00 38.28 87 ASP A C 1
ATOM 699 O O . ASP A 1 87 ? -1.120 -30.991 -1.130 1.00 38.28 87 ASP A O 1
ATOM 703 N N . MET A 1 88 ? -0.331 -31.552 0.885 1.00 40.88 88 MET A N 1
ATOM 704 C CA . MET A 1 88 ? 0.671 -32.519 0.408 1.00 40.88 88 MET A CA 1
ATOM 705 C C . MET A 1 88 ? 0.555 -33.836 1.183 1.00 40.88 88 MET A C 1
ATOM 707 O O . MET A 1 88 ? 1.517 -34.288 1.805 1.00 40.88 88 MET A O 1
ATOM 711 N N . GLU A 1 89 ? -0.634 -34.435 1.132 1.00 44.22 89 GLU A N 1
ATOM 712 C CA . GLU A 1 89 ? -0.818 -35.882 1.281 1.00 44.22 89 GLU A CA 1
ATOM 713 C C . GLU A 1 89 ? -1.557 -36.430 0.054 1.00 44.22 89 GLU A C 1
ATOM 715 O O . GLU A 1 89 ? -2.560 -35.802 -0.359 1.00 44.22 89 GLU A O 1
#

pLDDT: mean 75.44, std 15.5, range [38.28, 91.19]

Sequence (89 aa):
MPLSKEDMNSLYAELLNRLVESGEWDRIKAVLEAKLNETGWKDQVKDQAKEQARQMEDLSFQVLLDKIKPTAEGKPGFVPPRYVLNDME